Protein AF-A0A0D8XUC0-F1 (afdb_monomer_lite)

InterPro domains:
  IPR000749 ATP:guanido phosphotransferase [PTHR11547] (45-143)
  IPR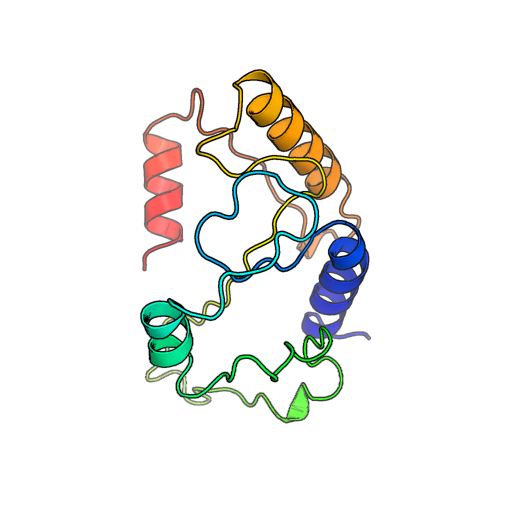014746 Glutamine synthetase/guanido kinase, catalytic domain [SSF55931] (60-146)
  IPR022414 ATP:guanido phosphotransferase, catalytic domain [PS51510] (78-147)
  IPR037212 Mediator complex, subunit Med7/Med21-like [SSF140718] (2-38)

Organism: Dictyocaulus viviparus (NCBI:txid29172)

Foldseek 3Di:
DDDPVLVVVVLCVVCVVQWDQDDDDQPFDDDPDPPPLVPCCVVCVVVPHQHPPHDDDPDDPCSVPVVVDDDPCPPPPPDPDDDDDGDTDGPPATDPVPDDPVSVVVVVVVVCVSQCPDPDPVSRDDDDDPVPDDVVVVVVVVVVVPD

Sequence (147 aa):
MSDRLTQLQDLINELASFMTNAIGVLQATAPPCDFDRSNSNGVIDYHNGFKATDTQPPMVLGEKNLAELPDLDPEGKFIVSTRIRCGRSLAGCPFNPCLTEFNHKNMEKRMQDILNGIPDEEMKGKYYPLTGMNEQTKTALISALFR

Radius of gyration: 19.26 Å; chains: 1; bounding box: 47×40×45 Å

Secondary structure (DSSP, 8-state):
---HHHHHHHHHHHHHTTSB---SS---S-SS----GGG-HHHHHHTTS--TT--PPP----GGGGGGS--S-TT-SS-S--------B-TT---GGG--HHHHHHHHHHHHHHHHT---GGG------STT--HHHHHHHHHHH--

Structure (mmCIF, N/CA/C/O backbone):
data_AF-A0A0D8XUC0-F1
#
_entry.id   AF-A0A0D8XUC0-F1
#
loop_
_atom_site.group_PDB
_atom_site.id
_atom_site.type_symbol
_atom_site.label_atom_id
_atom_site.label_alt_id
_atom_site.label_comp_id
_atom_site.label_asym_id
_atom_site.label_entity_id
_atom_site.label_seq_id
_atom_site.pdbx_PDB_ins_code
_atom_site.Cartn_x
_atom_site.Cartn_y
_atom_site.Cartn_z
_atom_site.occupancy
_atom_site.B_iso_or_equiv
_atom_site.auth_seq_id
_atom_site.auth_comp_id
_atom_site.auth_asym_id
_atom_site.auth_atom_id
_atom_site.pdbx_PDB_model_num
ATOM 1 N N . MET A 1 1 ? -5.640 1.253 -26.818 1.00 40.34 1 MET A N 1
ATOM 2 C CA . MET A 1 1 ? -6.259 0.558 -25.673 1.00 40.34 1 MET A CA 1
ATOM 3 C C . MET A 1 1 ? -5.130 0.288 -24.700 1.00 40.34 1 MET A C 1
ATOM 5 O O . MET A 1 1 ? -4.273 -0.511 -25.041 1.00 40.34 1 MET A O 1
ATOM 9 N N . SER A 1 2 ? -5.039 1.071 -23.621 1.00 41.59 2 SER A N 1
ATOM 10 C CA . SER A 1 2 ? -4.019 0.876 -22.578 1.00 41.59 2 SER A CA 1
ATOM 11 C C . SER A 1 2 ? -4.288 -0.461 -21.887 1.00 41.59 2 SER A C 1
ATOM 13 O O . SER A 1 2 ? -5.457 -0.776 -21.660 1.00 41.59 2 SER A O 1
ATOM 15 N N . ASP A 1 3 ? -3.260 -1.275 -21.651 1.00 56.50 3 ASP A N 1
ATOM 16 C CA . ASP A 1 3 ? -3.433 -2.580 -21.013 1.00 56.50 3 ASP A CA 1
ATOM 17 C C . ASP A 1 3 ? -3.594 -2.439 -19.484 1.00 56.50 3 ASP A C 1
ATOM 19 O O . ASP A 1 3 ? -3.227 -1.426 -18.886 1.00 56.50 3 ASP A O 1
ATOM 23 N N . ARG A 1 4 ? -4.175 -3.462 -18.848 1.00 51.69 4 ARG A N 1
ATOM 24 C CA . ARG A 1 4 ? -4.524 -3.475 -17.413 1.00 51.69 4 ARG A CA 1
ATOM 25 C C . ARG A 1 4 ? -3.326 -3.295 -16.475 1.00 51.69 4 ARG A C 1
ATOM 27 O O . ARG A 1 4 ? -3.477 -2.796 -15.364 1.00 51.69 4 ARG A O 1
ATOM 34 N N . LEU A 1 5 ? -2.139 -3.715 -16.911 1.00 43.88 5 LEU A N 1
ATOM 35 C CA . LEU A 1 5 ? -0.902 -3.545 -16.150 1.00 43.88 5 LEU A CA 1
ATOM 36 C C . LEU A 1 5 ? -0.481 -2.080 -16.144 1.00 43.88 5 LEU A C 1
ATOM 38 O O . LEU A 1 5 ? -0.086 -1.573 -15.102 1.00 43.88 5 LEU A O 1
ATOM 42 N N . THR A 1 6 ? -0.654 -1.396 -17.271 1.00 50.38 6 THR A N 1
ATOM 43 C CA . THR A 1 6 ? -0.349 0.028 -17.421 1.00 50.38 6 THR A CA 1
ATOM 44 C C . THR A 1 6 ? -1.248 0.890 -16.521 1.00 50.38 6 THR A C 1
ATOM 46 O O . THR A 1 6 ? -0.761 1.790 -15.850 1.00 50.38 6 THR A O 1
ATOM 49 N N . GLN A 1 7 ? -2.538 0.556 -16.395 1.00 54.94 7 GLN A N 1
ATOM 50 C CA . GLN A 1 7 ? -3.499 1.307 -15.566 1.00 54.94 7 GLN A CA 1
ATOM 51 C C . GLN A 1 7 ? -3.255 1.170 -14.054 1.00 54.94 7 GLN A C 1
ATOM 53 O O . GLN A 1 7 ? -3.254 2.167 -13.330 1.00 54.94 7 GLN A O 1
ATOM 58 N N . LEU A 1 8 ? -2.986 -0.050 -13.569 1.00 48.16 8 LEU A N 1
ATOM 59 C CA . LEU A 1 8 ? -2.595 -0.281 -12.171 1.00 48.16 8 LEU A CA 1
ATOM 60 C C . LEU A 1 8 ? -1.305 0.473 -11.829 1.00 48.16 8 LEU A C 1
ATOM 62 O O . LEU A 1 8 ? -1.148 1.018 -10.738 1.00 48.16 8 LEU A O 1
ATOM 66 N N . GLN A 1 9 ? -0.382 0.486 -12.778 1.00 50.06 9 GLN A N 1
ATOM 67 C CA . GLN A 1 9 ? 0.937 1.064 -12.648 1.00 50.06 9 GLN A CA 1
ATOM 68 C C . GLN A 1 9 ? 0.884 2.604 -12.594 1.00 50.06 9 GLN A C 1
ATOM 70 O O . GLN A 1 9 ? 1.472 3.199 -11.685 1.00 50.06 9 GLN A O 1
ATOM 75 N N . ASP A 1 10 ? 0.073 3.233 -13.447 1.00 53.12 10 ASP A N 1
ATOM 76 C CA . ASP A 1 10 ? -0.209 4.673 -13.413 1.00 53.12 10 ASP A CA 1
ATOM 77 C C . ASP A 1 10 ? -0.838 5.098 -12.072 1.00 53.12 10 ASP A C 1
ATOM 79 O O . ASP A 1 10 ? -0.404 6.073 -11.453 1.00 53.12 10 ASP A O 1
ATOM 83 N N . LEU A 1 11 ? -1.801 4.318 -11.562 1.00 55.69 11 LEU A N 1
ATOM 84 C CA . LEU A 1 11 ? -2.486 4.604 -10.297 1.00 55.69 11 LEU A CA 1
ATOM 85 C C . LEU A 1 11 ? -1.559 4.447 -9.081 1.00 55.69 11 LEU A C 1
ATOM 87 O O . LEU A 1 11 ? -1.565 5.273 -8.165 1.00 55.69 11 LEU A O 1
ATOM 91 N N . ILE A 1 12 ? -0.727 3.397 -9.062 1.00 55.16 12 ILE A N 1
ATOM 92 C CA . ILE A 1 12 ? 0.281 3.215 -8.011 1.00 55.16 12 ILE A CA 1
ATOM 93 C C . ILE A 1 12 ? 1.282 4.372 -8.041 1.00 55.16 12 ILE A C 1
ATOM 95 O O . ILE A 1 12 ? 1.685 4.829 -6.974 1.00 55.16 12 ILE A O 1
ATOM 99 N N . ASN A 1 13 ? 1.668 4.864 -9.219 1.00 56.34 13 ASN A N 1
ATOM 100 C CA . ASN A 1 13 ? 2.597 5.983 -9.356 1.00 56.34 13 ASN A CA 1
ATOM 101 C C . ASN A 1 13 ? 2.002 7.328 -8.933 1.00 56.34 13 ASN A C 1
ATOM 103 O O . ASN A 1 13 ? 2.678 8.104 -8.255 1.00 56.34 13 ASN A O 1
ATOM 107 N N . GLU A 1 14 ? 0.736 7.592 -9.251 1.00 61.28 14 GLU A N 1
ATOM 108 C CA . GLU A 1 14 ? 0.029 8.784 -8.775 1.00 61.28 14 GLU A CA 1
ATOM 109 C C . GLU A 1 14 ? -0.075 8.779 -7.239 1.00 61.28 14 GLU A C 1
ATOM 111 O O . GLU A 1 14 ? 0.269 9.758 -6.564 1.00 61.28 14 GLU A O 1
ATOM 116 N N . LEU A 1 15 ? -0.439 7.626 -6.665 1.00 53.97 15 LEU A N 1
ATOM 117 C CA . LEU A 1 15 ? -0.565 7.434 -5.220 1.00 53.97 15 LEU A CA 1
ATOM 118 C C . LEU A 1 15 ? 0.788 7.294 -4.497 1.00 53.97 15 LEU A C 1
ATOM 120 O O . LEU A 1 15 ? 0.863 7.510 -3.284 1.00 53.97 15 LEU A O 1
ATOM 124 N N . ALA A 1 16 ? 1.872 6.979 -5.210 1.00 54.19 16 ALA A N 1
ATOM 125 C CA . ALA A 1 16 ? 3.218 6.872 -4.648 1.00 54.19 16 ALA A CA 1
ATOM 126 C C . ALA A 1 16 ? 3.718 8.209 -4.089 1.00 54.19 16 ALA A C 1
ATOM 128 O O . ALA A 1 16 ? 4.451 8.222 -3.103 1.00 54.19 16 ALA A O 1
ATOM 129 N N . SER A 1 17 ? 3.267 9.335 -4.649 1.00 50.38 17 SER A N 1
ATOM 130 C CA . SER A 1 17 ? 3.560 10.673 -4.115 1.00 50.38 17 SER A CA 1
ATOM 131 C C . SER A 1 17 ? 3.018 10.893 -2.691 1.00 50.38 17 SER A C 1
ATOM 133 O O . SER A 1 17 ? 3.565 11.694 -1.931 1.00 50.38 17 SER A O 1
ATOM 135 N N . PHE A 1 18 ? 1.992 10.134 -2.289 1.00 47.41 18 PHE A N 1
ATOM 136 C CA . PHE A 1 18 ? 1.379 10.183 -0.959 1.00 47.41 18 PHE A CA 1
ATOM 137 C C . PHE A 1 18 ? 1.941 9.140 0.022 1.00 47.41 18 PHE A C 1
ATOM 139 O O . PHE A 1 18 ? 1.547 9.122 1.192 1.00 47.41 18 PHE A O 1
ATOM 146 N N . MET A 1 19 ? 2.849 8.269 -0.426 1.00 39.88 19 MET A N 1
ATOM 147 C CA . MET A 1 19 ? 3.262 7.063 0.288 1.00 39.88 19 MET A CA 1
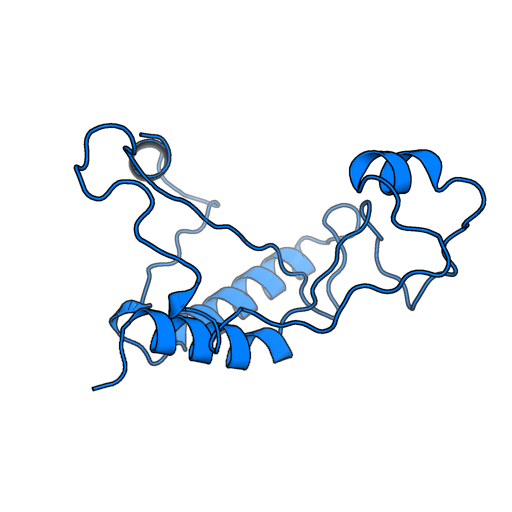ATOM 148 C C . MET A 1 19 ? 4.785 6.900 0.276 1.00 39.88 19 MET A C 1
ATOM 150 O O . MET A 1 19 ? 5.390 6.682 -0.769 1.00 39.88 19 MET A O 1
ATOM 154 N N . THR A 1 20 ? 5.433 6.948 1.442 1.00 46.50 20 THR A N 1
ATOM 155 C CA . THR A 1 20 ? 6.892 6.794 1.506 1.00 46.50 20 THR A CA 1
ATOM 156 C C . THR A 1 20 ? 7.292 5.317 1.472 1.00 46.50 20 THR A C 1
ATOM 158 O O . THR A 1 20 ? 6.720 4.467 2.164 1.00 46.50 20 THR A O 1
ATOM 161 N N . ASN A 1 21 ? 8.299 5.002 0.653 1.00 41.06 21 ASN A N 1
ATOM 162 C CA . ASN A 1 21 ? 9.020 3.734 0.717 1.00 41.06 21 ASN A CA 1
ATOM 163 C C . ASN A 1 21 ? 9.951 3.787 1.930 1.00 41.06 21 ASN A C 1
ATOM 165 O O . ASN A 1 21 ? 10.960 4.485 1.891 1.00 41.06 21 ASN A O 1
ATOM 169 N N . ALA A 1 22 ? 9.631 3.064 2.999 1.00 38.00 22 ALA A N 1
ATOM 170 C CA . ALA A 1 22 ? 10.559 2.856 4.103 1.00 38.00 22 ALA A CA 1
ATOM 171 C C . ALA A 1 22 ? 11.019 1.393 4.100 1.00 38.00 22 ALA A C 1
ATOM 173 O O . ALA A 1 22 ? 10.221 0.486 4.333 1.00 38.00 22 ALA A O 1
ATOM 174 N N . ILE A 1 23 ? 12.306 1.173 3.825 1.00 34.84 23 ILE A N 1
ATOM 175 C CA . ILE A 1 23 ? 13.027 -0.051 4.187 1.00 34.84 23 ILE A CA 1
ATOM 176 C C . ILE A 1 23 ? 13.877 0.324 5.403 1.00 34.84 23 ILE A C 1
ATOM 178 O O . ILE A 1 23 ? 14.703 1.227 5.314 1.00 34.84 23 ILE A O 1
ATOM 182 N N . GLY A 1 24 ? 13.651 -0.329 6.541 1.00 35.12 24 GLY A N 1
ATOM 183 C CA . GLY A 1 24 ? 14.431 -0.107 7.758 1.00 35.12 24 GLY A CA 1
ATOM 184 C C . GLY A 1 24 ? 13.704 -0.598 9.005 1.00 35.12 24 GLY A C 1
ATOM 185 O O . GLY A 1 24 ? 12.495 -0.413 9.138 1.00 35.12 24 GLY A O 1
ATOM 186 N N . VAL A 1 25 ? 14.445 -1.254 9.902 1.00 38.78 25 VAL A N 1
ATOM 187 C CA . VAL A 1 25 ? 14.008 -1.643 11.253 1.00 38.78 25 VAL A CA 1
ATOM 188 C C . VAL A 1 25 ? 13.248 -0.480 11.893 1.00 38.78 25 VAL A C 1
ATOM 190 O O . VAL A 1 25 ? 13.808 0.606 11.964 1.00 38.78 25 VAL A O 1
ATOM 193 N N . LEU A 1 26 ? 11.990 -0.728 12.300 1.00 39.38 26 LEU A N 1
ATOM 194 C CA . LEU A 1 26 ? 11.033 0.176 12.970 1.00 39.38 26 LEU A CA 1
ATOM 195 C C . LEU A 1 26 ? 11.639 1.528 13.393 1.00 39.38 26 LEU A C 1
ATOM 197 O O . LEU A 1 26 ? 11.954 1.743 14.562 1.00 39.38 26 LEU A O 1
ATOM 201 N N . GLN A 1 27 ? 11.797 2.446 12.436 1.00 42.34 27 GLN A N 1
ATOM 202 C CA . GLN A 1 27 ? 12.399 3.757 12.671 1.00 42.34 27 GLN A CA 1
ATOM 203 C C . GLN A 1 27 ? 11.330 4.678 13.253 1.00 42.34 27 GLN A C 1
ATOM 205 O O . GLN A 1 27 ? 10.738 5.500 12.558 1.00 42.34 27 GLN A O 1
ATOM 210 N N . ALA A 1 28 ? 10.984 4.436 14.518 1.00 41.47 28 ALA A N 1
ATOM 211 C CA . ALA A 1 28 ? 10.001 5.195 15.272 1.00 41.47 28 ALA A CA 1
ATOM 212 C C . ALA A 1 28 ? 10.242 6.699 15.088 1.00 41.47 28 ALA A C 1
ATOM 214 O O . ALA A 1 28 ? 11.200 7.238 15.626 1.00 41.47 28 ALA A O 1
ATOM 215 N N . THR A 1 29 ? 9.381 7.345 14.293 1.00 47.81 29 THR A N 1
ATOM 216 C CA . THR A 1 29 ? 9.183 8.803 14.242 1.00 47.81 29 THR A CA 1
ATOM 217 C C . THR A 1 29 ? 10.451 9.625 14.404 1.00 47.81 29 THR A C 1
ATOM 219 O O . THR A 1 29 ? 10.713 10.123 15.498 1.00 47.81 29 THR A O 1
ATOM 222 N N . ALA A 1 30 ? 11.215 9.850 13.344 1.00 34.81 30 ALA A N 1
ATOM 223 C CA . ALA A 1 30 ? 12.210 10.904 13.439 1.00 34.81 30 ALA A CA 1
ATOM 224 C C . ALA A 1 30 ? 12.524 11.561 12.089 1.00 34.81 30 ALA A C 1
ATOM 226 O O . ALA A 1 30 ? 12.488 10.871 11.065 1.00 34.81 30 ALA A O 1
ATOM 227 N N . PRO A 1 31 ? 12.862 12.874 12.078 1.00 40.19 31 PRO A N 1
ATOM 228 C CA . PRO A 1 31 ? 13.668 13.462 10.997 1.00 40.19 31 PRO A CA 1
ATOM 229 C C . PRO A 1 31 ? 14.887 12.564 10.738 1.00 40.19 31 PRO A C 1
ATOM 231 O O . PRO A 1 31 ? 15.230 11.819 11.653 1.00 40.19 31 PRO A O 1
ATOM 234 N N . PRO A 1 32 ? 15.517 12.586 9.542 1.00 41.47 32 PRO A N 1
ATOM 235 C CA . PRO A 1 32 ? 16.563 11.631 9.165 1.00 41.47 32 PRO A CA 1
ATOM 236 C C . PRO A 1 32 ? 17.563 11.462 10.310 1.00 41.47 32 PRO A C 1
ATOM 238 O O . PRO A 1 32 ? 18.394 12.330 10.551 1.00 41.47 32 PRO A O 1
ATOM 241 N N . CYS A 1 33 ? 17.406 10.389 11.087 1.00 41.41 33 CYS A N 1
ATOM 242 C CA . CYS A 1 33 ? 18.332 10.086 12.157 1.00 41.41 33 CYS A CA 1
ATOM 243 C C . CYS A 1 33 ? 19.602 9.640 11.470 1.00 41.41 33 CYS A C 1
ATOM 245 O O . CYS A 1 33 ? 19.537 8.770 10.595 1.00 41.41 33 CYS A O 1
ATOM 247 N N . ASP A 1 34 ? 20.730 10.211 11.879 1.00 42.94 34 ASP A N 1
ATOM 248 C CA . ASP A 1 34 ? 22.032 9.670 11.537 1.00 42.94 34 ASP A CA 1
ATOM 249 C C . ASP A 1 34 ? 22.047 8.203 11.961 1.00 42.94 34 ASP A C 1
ATOM 251 O O . ASP A 1 34 ? 22.066 7.856 13.143 1.00 42.94 34 ASP A O 1
ATOM 255 N N . PHE A 1 35 ? 21.917 7.339 10.958 1.00 47.66 35 PHE A N 1
ATOM 256 C CA . PHE A 1 35 ? 22.024 5.905 11.107 1.00 47.66 35 PHE A CA 1
ATOM 257 C C . PHE A 1 35 ? 23.393 5.648 11.726 1.00 47.66 35 PHE A C 1
ATOM 259 O O . PHE A 1 35 ? 24.408 6.021 11.130 1.00 47.66 35 PHE A O 1
ATOM 266 N N . ASP A 1 36 ? 23.438 5.049 12.916 1.00 48.47 36 ASP A N 1
ATOM 267 C CA . ASP A 1 36 ? 24.702 4.598 13.480 1.00 48.47 36 ASP A CA 1
ATOM 268 C C . ASP A 1 36 ? 25.220 3.447 12.610 1.00 48.47 36 ASP A C 1
ATOM 270 O O . ASP A 1 36 ? 24.913 2.267 12.796 1.00 48.47 36 ASP A O 1
ATOM 274 N N . ARG A 1 37 ? 25.990 3.832 11.589 1.00 52.12 37 ARG A N 1
ATOM 275 C CA . ARG A 1 37 ? 26.596 2.947 10.593 1.00 52.12 37 ARG A CA 1
ATOM 276 C C . ARG A 1 37 ? 27.526 1.918 11.235 1.00 52.12 37 ARG A C 1
ATOM 278 O O . ARG A 1 37 ? 27.881 0.954 10.558 1.00 52.12 37 ARG A O 1
ATOM 285 N N . SER A 1 38 ? 27.904 2.099 12.505 1.00 48.66 38 SER A N 1
ATOM 286 C CA . SER A 1 38 ? 28.818 1.209 13.217 1.00 48.66 38 SER A CA 1
ATOM 287 C C . SER A 1 38 ? 28.216 -0.159 13.557 1.00 48.66 38 SER A C 1
ATOM 289 O O . SER A 1 38 ? 28.975 -1.114 13.695 1.00 48.66 38 SER A O 1
ATOM 291 N N . ASN A 1 39 ? 26.882 -0.296 13.622 1.00 49.81 39 ASN A N 1
ATOM 292 C CA . ASN A 1 39 ? 26.214 -1.557 13.983 1.00 49.81 39 ASN A CA 1
ATOM 293 C C . ASN A 1 39 ? 25.219 -2.042 12.911 1.00 49.81 39 ASN A C 1
ATOM 295 O O . ASN A 1 39 ? 24.104 -2.482 13.188 1.00 49.81 39 ASN A O 1
ATOM 299 N N . SER A 1 40 ? 25.631 -1.924 11.650 1.00 49.88 40 SER A N 1
ATOM 300 C CA . SER A 1 40 ? 24.824 -2.195 10.456 1.00 49.88 40 SER A CA 1
ATOM 301 C C . SER A 1 40 ? 24.811 -3.665 10.007 1.00 49.88 40 SER A C 1
ATOM 303 O O . SER A 1 40 ? 24.110 -4.001 9.050 1.00 49.88 40 SER A O 1
ATOM 305 N N . ASN A 1 41 ? 25.521 -4.547 10.721 1.00 47.22 41 ASN A N 1
ATOM 306 C CA . ASN A 1 41 ? 25.753 -5.938 10.314 1.00 47.22 41 ASN A CA 1
ATOM 307 C C . ASN A 1 41 ? 24.448 -6.678 9.953 1.00 47.22 41 ASN A C 1
ATOM 309 O O . ASN A 1 41 ? 24.368 -7.300 8.904 1.00 47.22 41 ASN A O 1
ATOM 3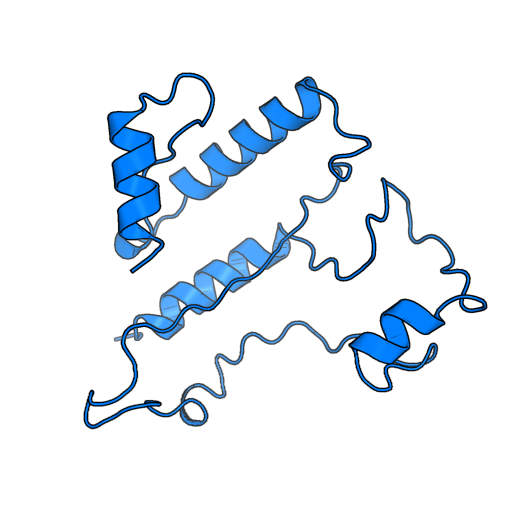13 N N . GLY A 1 42 ? 23.363 -6.511 10.718 1.00 51.03 42 GLY A N 1
ATOM 314 C CA . GLY A 1 42 ? 22.111 -7.242 10.459 1.00 51.03 42 GLY A CA 1
ATOM 315 C C . GLY A 1 42 ? 21.345 -6.862 9.178 1.00 51.03 42 GLY A C 1
ATOM 316 O O . GLY A 1 42 ? 20.645 -7.704 8.623 1.00 51.03 42 GLY A O 1
ATOM 317 N N . VAL A 1 43 ? 21.448 -5.616 8.695 1.00 51.50 43 VAL A N 1
ATOM 318 C CA . VAL A 1 43 ? 20.724 -5.147 7.488 1.00 51.50 43 VAL A CA 1
ATOM 319 C C . VAL A 1 43 ? 21.571 -5.347 6.230 1.00 51.50 43 VAL A C 1
ATOM 321 O O . VAL A 1 43 ? 21.044 -5.717 5.180 1.00 51.50 43 VAL A O 1
ATOM 324 N N . ILE A 1 44 ? 22.886 -5.144 6.348 1.00 52.75 44 ILE A N 1
ATOM 325 C CA . ILE A 1 44 ? 23.851 -5.328 5.256 1.00 52.75 44 ILE A CA 1
ATOM 326 C C . ILE A 1 44 ? 23.976 -6.809 4.883 1.00 52.75 44 ILE A C 1
ATOM 328 O O . ILE A 1 44 ? 24.048 -7.128 3.692 1.00 52.75 44 ILE A O 1
ATOM 332 N N . ASP A 1 45 ? 23.931 -7.702 5.877 1.00 57.81 45 ASP A N 1
ATOM 333 C CA . ASP A 1 45 ? 23.991 -9.149 5.659 1.00 57.81 45 ASP A CA 1
ATOM 334 C C . ASP A 1 45 ? 22.724 -9.675 4.967 1.00 57.81 45 ASP A C 1
ATOM 336 O O . ASP A 1 45 ? 22.820 -10.520 4.082 1.00 57.81 45 ASP A O 1
ATOM 340 N N . TYR A 1 46 ? 21.539 -9.145 5.305 1.00 66.88 46 TYR A N 1
ATOM 341 C CA . TYR A 1 46 ? 20.276 -9.554 4.672 1.00 66.88 46 TYR A CA 1
ATOM 342 C C . TYR A 1 46 ? 20.169 -9.109 3.206 1.00 66.88 46 TYR A C 1
ATOM 344 O O . TYR A 1 46 ? 19.630 -9.833 2.372 1.00 66.88 46 TYR A O 1
ATOM 352 N N . HIS A 1 47 ? 20.670 -7.912 2.886 1.00 71.75 47 HIS A N 1
ATOM 353 C CA . HIS A 1 47 ? 20.652 -7.357 1.529 1.00 71.75 47 HIS A CA 1
ATOM 354 C C . HIS A 1 47 ? 21.948 -7.628 0.745 1.00 71.75 47 HIS A C 1
ATOM 356 O O . HIS A 1 47 ? 22.188 -6.979 -0.272 1.00 71.75 47 HIS A O 1
ATOM 362 N N . ASN A 1 48 ? 22.767 -8.586 1.200 1.00 68.00 48 ASN A N 1
ATOM 363 C CA . ASN A 1 48 ? 23.940 -9.121 0.504 1.00 68.00 48 ASN A CA 1
ATOM 364 C C . ASN A 1 48 ? 24.849 -8.050 -0.132 1.00 68.00 48 ASN A C 1
ATOM 366 O O . ASN A 1 48 ? 25.151 -8.100 -1.324 1.00 68.00 48 ASN A O 1
ATOM 370 N N . GLY A 1 49 ? 25.336 -7.106 0.678 1.00 71.44 49 GLY A N 1
ATOM 371 C CA . GLY A 1 49 ? 26.384 -6.173 0.244 1.00 71.44 49 GLY A CA 1
ATOM 372 C C . GLY A 1 49 ? 25.924 -4.749 -0.060 1.00 71.44 49 GLY A C 1
ATOM 373 O O . GLY A 1 49 ? 26.611 -4.046 -0.798 1.00 71.44 49 GLY A O 1
ATOM 374 N N . PHE A 1 50 ? 24.818 -4.302 0.538 1.00 75.56 50 PHE A N 1
ATOM 375 C CA . PHE A 1 50 ? 24.442 -2.888 0.558 1.00 75.56 50 PHE A CA 1
ATOM 376 C C . PHE A 1 50 ? 25.359 -2.118 1.520 1.00 75.56 50 PHE A C 1
ATOM 378 O O . PHE A 1 50 ? 25.206 -2.194 2.739 1.00 75.56 50 PHE A O 1
ATOM 385 N N . LYS A 1 51 ? 26.366 -1.419 0.994 1.00 76.94 51 LYS A N 1
ATOM 386 C CA . LYS A 1 51 ? 27.362 -0.708 1.807 1.00 76.94 51 LYS A CA 1
ATOM 387 C C . LYS A 1 51 ? 26.761 0.561 2.399 1.00 76.94 51 LYS A C 1
ATOM 389 O O . LYS A 1 51 ? 25.826 1.143 1.865 1.00 76.94 51 LYS A O 1
ATOM 394 N N . ALA A 1 52 ? 27.384 1.083 3.453 1.00 72.56 52 ALA A N 1
ATOM 395 C CA . ALA A 1 52 ? 26.970 2.348 4.066 1.00 72.56 52 ALA A CA 1
ATOM 396 C C . ALA A 1 52 ? 27.063 3.575 3.127 1.00 72.56 52 ALA A C 1
ATOM 398 O O . ALA A 1 52 ? 26.485 4.621 3.422 1.00 72.56 52 ALA A O 1
ATOM 399 N N . THR A 1 53 ? 27.822 3.469 2.033 1.00 77.62 53 THR A N 1
ATOM 400 C CA . THR A 1 53 ? 27.932 4.482 0.970 1.00 77.62 53 THR A CA 1
ATOM 401 C C . THR A 1 53 ? 26.861 4.348 -0.103 1.00 77.62 53 THR A C 1
ATOM 403 O O . THR A 1 53 ? 26.698 5.261 -0.910 1.00 77.62 53 THR A O 1
ATOM 406 N N . ASP A 1 54 ? 26.166 3.216 -0.141 1.00 78.06 54 ASP A N 1
ATOM 407 C CA . ASP A 1 54 ? 25.200 2.925 -1.183 1.00 78.06 54 ASP A CA 1
ATOM 408 C C . ASP A 1 54 ? 23.878 3.617 -0.856 1.00 78.06 54 ASP A C 1
ATOM 410 O O . ASP A 1 54 ? 23.525 3.864 0.299 1.00 78.06 54 ASP A O 1
ATOM 414 N N . THR A 1 55 ? 23.150 3.991 -1.900 1.00 78.44 55 THR A N 1
ATOM 415 C CA . THR A 1 55 ? 21.844 4.641 -1.785 1.00 78.44 55 THR A CA 1
ATOM 416 C C . THR A 1 55 ? 20.831 3.811 -2.551 1.00 78.44 55 THR A C 1
ATOM 418 O O . THR A 1 55 ? 21.142 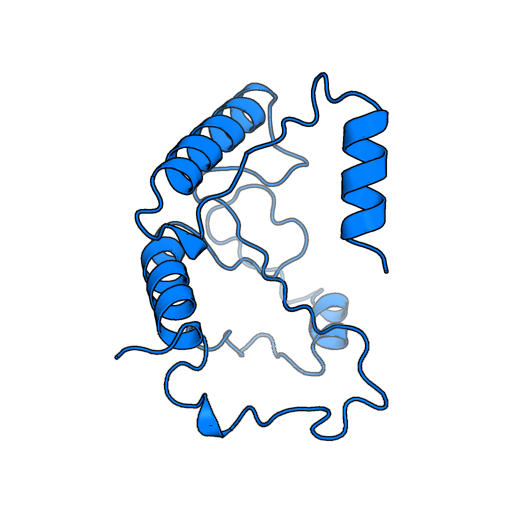3.274 -3.615 1.00 78.44 55 THR A O 1
ATOM 421 N N . GLN A 1 56 ? 19.618 3.698 -2.008 1.00 77.50 56 GLN A N 1
ATOM 422 C CA . GLN A 1 56 ? 18.528 3.008 -2.688 1.00 77.50 56 GLN A CA 1
ATOM 423 C C . GLN A 1 56 ? 18.285 3.666 -4.058 1.00 77.50 56 GLN A C 1
ATOM 425 O O . GLN A 1 56 ? 18.179 4.896 -4.118 1.00 77.50 56 GLN A O 1
ATOM 430 N N . PRO A 1 57 ? 18.186 2.891 -5.155 1.00 81.44 57 PRO A N 1
ATOM 431 C CA . PRO A 1 57 ? 17.871 3.451 -6.460 1.00 81.44 57 PRO A CA 1
ATOM 432 C C . PRO A 1 57 ? 16.536 4.211 -6.438 1.00 81.44 57 PRO A C 1
ATOM 434 O O . PRO A 1 57 ? 15.657 3.901 -5.622 1.00 81.44 57 PRO A O 1
ATOM 437 N N . PRO A 1 58 ? 16.351 5.185 -7.348 1.00 82.06 58 PRO A N 1
ATOM 438 C CA . PRO A 1 58 ? 15.073 5.860 -7.521 1.00 82.06 58 PRO A CA 1
ATOM 439 C C . PRO A 1 58 ? 13.927 4.863 -7.709 1.00 82.06 58 PRO A C 1
ATOM 441 O O . PRO A 1 58 ? 14.113 3.774 -8.255 1.00 82.06 58 PRO A O 1
ATOM 444 N N . MET A 1 59 ? 12.729 5.245 -7.270 1.00 77.31 59 MET A N 1
ATOM 445 C CA . MET A 1 59 ? 11.541 4.420 -7.458 1.00 77.31 59 MET A CA 1
ATOM 446 C C . MET A 1 59 ? 11.271 4.243 -8.956 1.00 77.31 59 MET A C 1
ATOM 448 O O . MET A 1 59 ? 10.961 5.203 -9.655 1.00 77.31 59 MET A O 1
ATOM 452 N N . VAL A 1 60 ? 11.379 3.004 -9.429 1.00 78.94 60 VAL A N 1
ATOM 453 C CA . VAL A 1 60 ? 11.018 2.595 -10.785 1.00 78.94 60 VAL A CA 1
ATOM 454 C C . VAL A 1 60 ? 10.199 1.323 -10.657 1.00 78.94 60 VAL A C 1
ATOM 456 O O . VAL A 1 60 ? 10.698 0.312 -10.171 1.00 78.94 60 VAL A O 1
ATOM 459 N N . LEU A 1 61 ? 8.935 1.377 -11.065 1.00 78.25 61 LEU A N 1
ATOM 460 C CA . LEU A 1 61 ? 8.033 0.225 -10.998 1.00 78.25 61 LEU A CA 1
ATOM 461 C C . 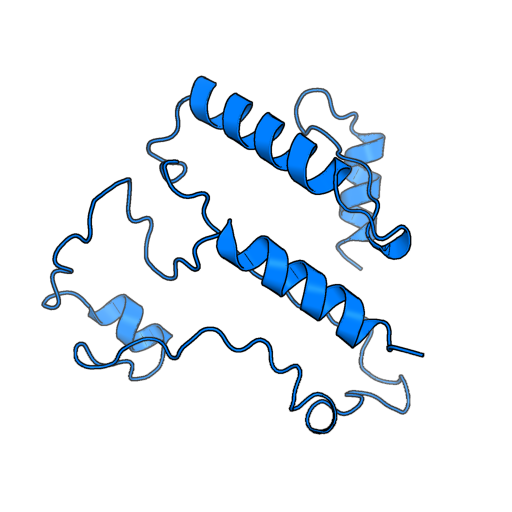LEU A 1 61 ? 8.023 -0.619 -12.287 1.00 78.25 61 LEU A C 1
ATOM 463 O O . LEU A 1 61 ? 7.316 -1.614 -12.370 1.00 78.25 61 LEU A O 1
ATOM 467 N N . GLY A 1 62 ? 8.861 -0.268 -13.268 1.00 72.06 62 GLY A N 1
ATOM 468 C CA . GLY A 1 62 ? 9.147 -1.132 -14.419 1.00 72.06 62 GLY A CA 1
ATOM 469 C C . GLY A 1 62 ? 8.202 -0.980 -15.613 1.00 72.06 62 GLY A C 1
ATOM 470 O O . GLY A 1 62 ? 8.223 -1.823 -16.499 1.00 72.06 62 GLY A O 1
ATOM 471 N N . GLU A 1 63 ? 7.432 0.108 -15.695 1.00 74.12 63 GLU A N 1
ATOM 472 C CA . GLU A 1 63 ? 6.449 0.374 -16.773 1.00 74.12 63 GLU A CA 1
ATOM 473 C C . GLU A 1 63 ? 7.042 0.257 -18.186 1.00 74.12 63 GLU A C 1
ATOM 475 O O . GLU A 1 63 ? 6.373 -0.143 -19.132 1.00 74.12 63 GLU A O 1
ATOM 480 N N . LYS A 1 64 ? 8.326 0.594 -18.330 1.00 75.44 64 LYS A N 1
ATOM 481 C CA . LYS A 1 64 ? 9.055 0.560 -19.607 1.00 75.44 64 LYS A CA 1
ATOM 482 C C . LYS A 1 64 ? 9.602 -0.825 -19.960 1.00 75.44 64 LYS A C 1
ATOM 484 O O . LYS A 1 64 ? 9.986 -1.047 -21.103 1.00 75.44 64 LYS A O 1
ATOM 489 N N . ASN A 1 65 ? 9.607 -1.741 -18.996 1.00 78.50 65 ASN A N 1
ATOM 490 C CA . ASN A 1 65 ? 10.255 -3.045 -19.076 1.00 78.50 65 ASN A CA 1
ATOM 491 C C . ASN A 1 65 ? 9.241 -4.189 -18.937 1.00 78.50 65 ASN A C 1
ATOM 493 O O . ASN A 1 65 ? 9.615 -5.316 -18.638 1.00 78.50 65 ASN A O 1
ATOM 497 N N . LEU A 1 66 ? 7.952 -3.931 -19.180 1.00 74.00 66 LEU A N 1
ATOM 498 C CA . LEU A 1 66 ? 6.906 -4.959 -19.118 1.00 74.00 66 LEU A CA 1
ATOM 499 C C . LEU A 1 66 ? 7.203 -6.153 -20.040 1.00 74.00 66 LEU A C 1
ATOM 501 O O . LEU A 1 66 ? 6.917 -7.291 -19.688 1.00 74.00 66 LEU A O 1
ATOM 505 N N . ALA A 1 67 ? 7.849 -5.909 -21.185 1.00 76.06 67 ALA A N 1
ATOM 506 C CA . ALA A 1 67 ? 8.283 -6.961 -22.106 1.00 76.06 67 ALA A CA 1
ATOM 507 C C . ALA A 1 67 ? 9.379 -7.883 -21.527 1.00 76.06 67 ALA A C 1
ATOM 509 O O . ALA A 1 67 ? 9.576 -8.984 -22.035 1.00 76.06 67 ALA A O 1
ATOM 510 N N . GLU A 1 68 ? 10.085 -7.453 -20.477 1.00 80.44 68 GLU A N 1
ATOM 511 C CA . GLU A 1 68 ? 11.103 -8.243 -19.767 1.00 80.44 68 GLU A CA 1
ATOM 512 C C . GLU A 1 68 ? 10.493 -9.150 -18.686 1.00 80.44 68 GLU A C 1
ATOM 514 O O . GLU A 1 68 ? 11.211 -9.946 -18.082 1.00 80.44 68 GLU A O 1
ATOM 519 N N . LEU A 1 69 ? 9.180 -9.051 -18.442 1.00 82.75 69 LEU A N 1
ATOM 520 C CA . LEU A 1 69 ? 8.431 -9.871 -17.490 1.00 82.75 69 LEU A CA 1
ATOM 521 C C . LEU A 1 69 ? 7.568 -10.898 -18.252 1.00 82.75 69 LEU A C 1
ATOM 523 O O . LEU A 1 69 ? 6.362 -10.689 -18.400 1.00 82.75 69 LEU A O 1
ATOM 527 N N . PRO A 1 70 ? 8.160 -11.988 -18.782 1.00 85.06 70 PRO A N 1
ATOM 528 C CA . PRO A 1 70 ? 7.412 -13.000 -19.517 1.00 85.06 70 PRO A CA 1
ATOM 529 C C . PRO A 1 70 ? 6.489 -13.797 -18.592 1.00 85.06 70 PRO A C 1
ATOM 531 O O . PRO A 1 70 ? 6.666 -13.828 -17.371 1.00 85.06 70 PRO A O 1
ATOM 534 N N . ASP A 1 71 ? 5.530 -14.496 -19.198 1.00 85.88 71 ASP A N 1
ATOM 535 C CA . ASP A 1 71 ? 4.724 -15.483 -18.487 1.00 85.88 71 ASP A CA 1
ATOM 536 C C . ASP A 1 71 ? 5.634 -16.560 -17.875 1.00 85.88 71 ASP A C 1
ATOM 538 O O . ASP A 1 71 ? 6.432 -17.197 -18.569 1.00 85.88 71 ASP A O 1
ATOM 542 N N . LEU A 1 72 ? 5.534 -16.713 -16.555 1.00 88.25 72 LEU A N 1
ATOM 543 C CA . LEU A 1 72 ? 6.372 -17.610 -15.765 1.00 88.25 72 LEU A CA 1
ATOM 544 C C . LEU A 1 72 ? 5.966 -19.081 -15.926 1.00 88.25 72 LEU A C 1
ATOM 546 O O . LEU A 1 72 ? 6.774 -19.958 -15.625 1.00 88.25 72 LEU A O 1
ATOM 550 N N . ASP A 1 73 ? 4.741 -19.361 -16.381 1.00 91.38 73 ASP A N 1
ATOM 551 C CA . ASP A 1 73 ? 4.267 -20.724 -16.635 1.00 91.38 73 ASP A CA 1
ATOM 552 C C . ASP A 1 73 ? 3.258 -20.762 -17.794 1.00 91.38 73 ASP A C 1
ATOM 554 O O . ASP A 1 73 ? 2.056 -20.935 -17.574 1.00 91.38 73 ASP A O 1
ATOM 558 N N . PRO A 1 74 ? 3.739 -20.661 -19.049 1.00 89.19 74 PRO A N 1
ATOM 559 C CA . PRO A 1 74 ? 2.874 -20.639 -20.230 1.00 89.19 74 PRO A CA 1
ATOM 560 C C . PRO A 1 74 ? 2.026 -21.907 -20.404 1.00 89.19 74 PRO A C 1
ATOM 562 O O . PRO A 1 74 ? 0.996 -21.888 -21.077 1.00 89.19 74 PRO A O 1
ATOM 565 N N . GLU A 1 75 ? 2.471 -23.032 -19.835 1.00 90.31 75 GLU A N 1
ATOM 566 C CA . GLU A 1 75 ? 1.762 -24.312 -19.898 1.00 90.31 75 GLU A CA 1
ATOM 567 C C . GLU A 1 75 ? 0.792 -24.516 -18.721 1.00 90.31 75 GLU A C 1
ATOM 569 O O . GLU A 1 75 ? 0.012 -25.470 -18.744 1.00 90.31 75 GLU A O 1
ATOM 574 N N . GLY A 1 76 ? 0.826 -23.643 -17.705 1.00 87.06 76 GLY A N 1
ATOM 575 C CA . GLY A 1 76 ? -0.055 -23.676 -16.535 1.00 87.06 76 GLY A CA 1
ATOM 576 C C . GLY A 1 76 ? 0.072 -24.944 -15.685 1.00 87.06 76 GLY A C 1
ATOM 577 O O . GLY A 1 76 ? -0.916 -25.394 -15.099 1.00 87.06 76 GLY A O 1
ATOM 578 N N . LYS A 1 77 ? 1.251 -25.578 -15.667 1.00 92.69 77 LYS A N 1
ATOM 579 C CA . LYS A 1 77 ? 1.476 -26.880 -15.010 1.00 92.69 77 LYS A CA 1
ATOM 580 C C . LYS A 1 77 ? 2.025 -26.773 -13.592 1.00 92.69 77 LYS A C 1
ATOM 582 O O . LYS A 1 77 ? 1.934 -27.744 -12.842 1.00 92.69 77 LYS A O 1
ATOM 587 N N . PHE A 1 78 ? 2.619 -25.641 -13.232 1.00 89.94 78 PHE A N 1
ATOM 588 C CA . PHE A 1 78 ? 3.429 -25.495 -12.025 1.00 89.94 78 PHE A CA 1
ATOM 589 C C . PHE A 1 78 ? 2.948 -24.363 -11.117 1.00 89.94 78 PHE A C 1
ATOM 591 O O . PHE A 1 78 ? 2.965 -24.517 -9.894 1.00 89.94 78 PHE A O 1
ATOM 598 N N . ILE A 1 79 ? 2.523 -23.229 -11.677 1.00 89.56 79 ILE A N 1
ATOM 599 C CA . ILE A 1 79 ? 2.193 -22.036 -10.895 1.00 89.56 79 ILE A CA 1
ATOM 600 C C . ILE A 1 79 ? 0.699 -22.013 -10.569 1.00 89.56 79 ILE A C 1
ATOM 602 O O . ILE A 1 79 ? -0.150 -21.859 -11.439 1.00 89.56 79 ILE A O 1
ATOM 606 N N . VAL A 1 80 ? 0.379 -22.112 -9.276 1.00 86.94 80 VAL A N 1
ATOM 607 C CA . VAL A 1 80 ? -1.004 -22.013 -8.773 1.00 86.94 80 VAL A CA 1
ATOM 608 C C . VAL A 1 80 ? -1.463 -20.556 -8.679 1.00 86.94 80 VAL A C 1
ATOM 610 O O . VAL A 1 80 ? -2.598 -20.232 -9.022 1.00 86.94 80 VAL A O 1
ATOM 613 N N . SER A 1 81 ? -0.598 -19.664 -8.186 1.00 85.25 81 SER A N 1
ATOM 614 C CA . SER A 1 81 ? -0.862 -18.225 -8.122 1.00 85.25 81 SER A CA 1
ATOM 615 C C . SER A 1 81 ? 0.435 -17.425 -8.001 1.00 85.25 81 SER A C 1
ATOM 617 O O . SER A 1 81 ? 1.423 -17.905 -7.443 1.00 85.25 81 SER A O 1
ATOM 619 N N . THR A 1 82 ? 0.407 -16.184 -8.484 1.00 85.38 82 THR A N 1
ATOM 620 C CA . THR A 1 82 ? 1.510 -15.224 -8.356 1.00 85.38 82 THR A CA 1
ATOM 621 C C . THR A 1 82 ? 1.054 -1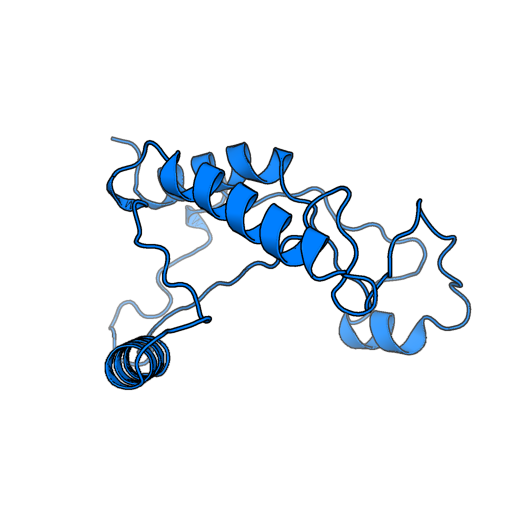4.056 -7.495 1.00 85.38 82 THR A C 1
ATOM 623 O O . THR A 1 82 ? -0.033 -13.514 -7.693 1.00 85.38 82 THR A O 1
ATOM 626 N N . ARG A 1 83 ? 1.884 -13.645 -6.530 1.00 85.75 83 ARG A N 1
ATOM 627 C CA . ARG A 1 83 ? 1.553 -12.560 -5.602 1.00 85.75 83 ARG A CA 1
ATOM 628 C C . ARG A 1 83 ? 2.729 -11.615 -5.402 1.00 85.75 83 ARG A C 1
ATOM 630 O O . ARG A 1 83 ? 3.765 -12.011 -4.877 1.00 85.75 83 ARG A O 1
ATOM 637 N N . ILE A 1 84 ? 2.513 -10.341 -5.714 1.00 83.75 84 ILE A N 1
ATOM 638 C CA . ILE A 1 84 ? 3.457 -9.252 -5.450 1.00 83.75 84 ILE A CA 1
ATOM 639 C C . ILE A 1 84 ? 2.855 -8.355 -4.365 1.00 83.75 84 ILE A C 1
ATOM 641 O O . ILE A 1 84 ? 1.663 -8.057 -4.385 1.00 83.75 84 ILE A O 1
ATOM 645 N N . ARG A 1 85 ? 3.664 -7.955 -3.377 1.00 84.50 85 ARG A N 1
ATOM 646 C CA . ARG A 1 85 ? 3.241 -7.039 -2.308 1.00 84.50 85 ARG A CA 1
ATOM 647 C C . ARG A 1 85 ? 4.249 -5.917 -2.115 1.00 84.50 85 ARG A C 1
ATOM 649 O O . ARG A 1 85 ? 5.455 -6.147 -2.148 1.00 84.50 85 ARG A O 1
ATOM 656 N N . CYS A 1 86 ? 3.742 -4.735 -1.800 1.00 81.94 86 CYS A N 1
ATOM 657 C CA . CYS A 1 86 ? 4.546 -3.588 -1.413 1.00 81.94 86 CYS A CA 1
ATOM 658 C C . CYS A 1 86 ? 4.040 -3.013 -0.088 1.00 81.94 86 CYS A C 1
ATOM 660 O O . CYS A 1 86 ? 2.836 -2.950 0.148 1.00 81.94 86 CYS A O 1
ATOM 662 N N . GLY A 1 87 ? 4.968 -2.615 0.781 1.00 81.06 87 GLY A N 1
ATOM 663 C CA . GLY A 1 87 ? 4.669 -1.855 1.992 1.00 81.06 87 GLY A CA 1
ATOM 664 C C . GLY A 1 87 ? 4.886 -0.365 1.754 1.00 81.06 87 GLY A C 1
ATOM 665 O O . GLY A 1 87 ? 5.778 0.020 0.992 1.00 81.06 87 GLY A O 1
ATOM 666 N N . ARG A 1 88 ? 4.069 0.465 2.401 1.00 79.81 88 ARG A N 1
ATOM 667 C CA . ARG A 1 88 ? 4.190 1.924 2.400 1.00 79.81 88 ARG A CA 1
ATOM 668 C C . ARG A 1 88 ? 3.919 2.462 3.796 1.00 79.81 88 ARG A C 1
ATOM 670 O O . ARG A 1 88 ? 3.071 1.922 4.505 1.00 79.81 88 ARG A O 1
ATOM 677 N N . SER A 1 89 ? 4.615 3.534 4.150 1.00 79.19 89 SER A N 1
ATOM 678 C CA . SER A 1 89 ? 4.381 4.282 5.383 1.00 79.19 89 SER A CA 1
ATOM 679 C C . SER A 1 89 ? 3.704 5.613 5.062 1.00 79.19 89 SER A C 1
ATOM 681 O O . SER A 1 89 ? 3.992 6.243 4.043 1.00 79.19 89 SER A O 1
ATOM 683 N N . LEU A 1 90 ? 2.797 6.053 5.935 1.00 75.56 90 LEU A N 1
ATOM 684 C CA . LEU A 1 90 ? 2.154 7.359 5.806 1.00 75.56 90 LEU A CA 1
ATOM 685 C C . LEU A 1 90 ? 3.052 8.437 6.411 1.00 75.56 90 LEU A C 1
ATOM 687 O O . LEU A 1 90 ? 3.371 8.400 7.601 1.00 75.56 90 LEU A O 1
ATOM 691 N N . ALA A 1 91 ? 3.433 9.421 5.598 1.00 75.56 91 ALA A N 1
ATOM 692 C CA . ALA A 1 91 ? 4.201 10.564 6.074 1.00 75.56 91 ALA A CA 1
ATOM 693 C C . ALA A 1 91 ? 3.455 11.282 7.216 1.00 75.56 91 ALA A C 1
ATOM 695 O O . ALA A 1 91 ? 2.250 11.539 7.127 1.00 75.56 91 ALA A O 1
ATOM 696 N N . GLY A 1 92 ? 4.180 11.590 8.294 1.00 74.50 92 GLY A N 1
ATOM 697 C CA . GLY A 1 92 ? 3.630 12.207 9.505 1.00 74.50 92 GLY A CA 1
ATOM 698 C C . GLY A 1 92 ? 2.988 11.231 10.498 1.00 74.50 92 GLY A C 1
ATOM 699 O O . GLY A 1 92 ? 2.582 11.664 11.572 1.00 74.50 92 GLY A O 1
ATOM 700 N N . CYS A 1 93 ? 2.916 9.931 10.186 1.00 71.00 93 CYS A N 1
ATOM 701 C CA . CYS A 1 93 ? 2.453 8.910 11.124 1.00 71.00 93 CYS A CA 1
ATOM 702 C C . CYS A 1 93 ? 3.630 8.086 11.681 1.00 71.00 93 CYS A C 1
ATOM 704 O O . CYS A 1 93 ? 4.480 7.635 10.911 1.00 71.00 93 CYS A O 1
ATOM 706 N N . PRO A 1 94 ? 3.682 7.864 13.008 1.00 70.88 94 PRO A N 1
ATOM 707 C CA . PRO A 1 94 ? 4.606 6.919 13.619 1.00 70.88 94 PRO A CA 1
ATOM 708 C C . PRO A 1 94 ? 4.492 5.493 13.088 1.00 70.88 94 PRO A C 1
ATOM 710 O O . PRO A 1 94 ? 3.441 5.083 12.603 1.00 70.88 94 PRO A O 1
ATOM 713 N N . PHE A 1 95 ? 5.530 4.686 13.312 1.00 75.56 95 PHE A N 1
ATOM 714 C CA . PHE A 1 95 ? 5.358 3.234 13.287 1.00 75.56 95 PHE A CA 1
ATOM 715 C C . PHE A 1 95 ? 4.575 2.750 14.508 1.00 75.56 95 PHE A C 1
ATOM 717 O O . PHE A 1 95 ? 4.535 3.424 15.538 1.00 75.56 95 PHE A O 1
ATOM 724 N N . ASN A 1 96 ? 4.017 1.540 14.401 1.00 72.69 96 ASN A N 1
ATOM 725 C CA . ASN A 1 96 ? 3.154 0.914 15.408 1.00 72.69 96 ASN A CA 1
ATOM 726 C C . ASN A 1 96 ? 3.581 1.091 16.876 1.00 72.69 96 ASN A C 1
ATOM 728 O O . ASN A 1 96 ? 2.705 1.410 17.674 1.00 72.69 96 ASN A O 1
ATOM 732 N N . PRO A 1 97 ? 4.867 0.966 17.267 1.00 73.12 97 PRO A N 1
ATOM 733 C CA . PRO A 1 97 ? 5.264 1.145 18.668 1.00 73.12 97 PRO A CA 1
ATOM 734 C C . PRO A 1 97 ? 4.959 2.534 19.250 1.00 73.12 97 PRO A C 1
ATOM 736 O O . PRO A 1 97 ? 4.838 2.679 20.461 1.00 73.12 97 PRO A O 1
ATOM 739 N N . CYS A 1 98 ? 4.841 3.551 18.396 1.00 74.50 98 CYS A N 1
ATOM 740 C CA . CYS A 1 98 ? 4.606 4.940 18.781 1.00 74.50 98 CYS A CA 1
ATOM 741 C C . CYS A 1 98 ? 3.246 5.462 18.291 1.00 74.50 98 CYS A C 1
ATOM 743 O O . CYS A 1 98 ? 2.975 6.662 18.369 1.00 74.50 98 CYS A O 1
ATOM 745 N N . LEU A 1 99 ? 2.387 4.588 17.756 1.00 73.94 99 LEU A N 1
ATOM 746 C CA . LEU A 1 99 ? 1.042 4.969 17.348 1.00 73.94 99 LEU A CA 1
ATOM 747 C C . LEU A 1 99 ? 0.111 5.061 18.555 1.00 73.94 99 LEU A C 1
ATOM 749 O O . LEU A 1 99 ? 0.091 4.202 19.431 1.00 73.94 99 LEU A O 1
ATOM 753 N N . THR A 1 100 ? -0.707 6.108 18.563 1.00 82.06 100 THR A N 1
ATOM 754 C CA . THR A 1 100 ? -1.832 6.248 19.487 1.00 82.06 100 THR A CA 1
ATOM 755 C C . THR A 1 100 ? -3.109 5.733 18.826 1.00 82.06 100 THR A C 1
ATOM 757 O O . THR A 1 100 ? -3.197 5.641 17.599 1.00 82.06 100 THR A O 1
ATOM 760 N N . GLU A 1 101 ? -4.146 5.450 19.617 1.00 85.50 101 GLU A N 1
ATOM 761 C CA . GLU A 1 101 ? -5.467 5.086 19.084 1.00 85.50 101 GLU A CA 1
ATOM 762 C C . GLU A 1 101 ? -6.021 6.162 18.132 1.00 85.50 101 GLU A C 1
ATOM 764 O O . GLU A 1 101 ? -6.594 5.850 17.088 1.00 85.50 101 GLU A O 1
ATOM 769 N N . PHE A 1 102 ? -5.792 7.440 18.453 1.00 84.06 102 PHE A N 1
ATOM 770 C CA . PHE A 1 102 ? -6.150 8.560 17.584 1.00 84.06 102 PHE A CA 1
ATOM 771 C C . PHE A 1 102 ? -5.429 8.481 16.233 1.00 84.06 102 PHE A C 1
ATOM 773 O O . PHE A 1 102 ? -6.064 8.630 15.189 1.00 84.06 102 PHE A O 1
ATOM 780 N N . ASN A 1 103 ? -4.127 8.176 16.234 1.00 79.56 103 ASN A N 1
ATOM 781 C CA . ASN A 1 103 ? -3.363 8.005 15.000 1.00 79.56 103 ASN A CA 1
ATOM 782 C C . ASN A 1 103 ? -3.898 6.822 14.180 1.00 79.56 103 ASN A C 1
ATOM 784 O O . ASN A 1 103 ? -4.069 6.962 12.973 1.00 79.56 103 ASN A O 1
ATOM 788 N N . HIS A 1 104 ? -4.237 5.696 14.818 1.00 84.50 104 HIS A N 1
ATOM 789 C CA . HIS A 1 104 ? -4.844 4.548 14.136 1.00 84.50 104 HIS A CA 1
ATOM 790 C C . HIS A 1 104 ? -6.160 4.906 13.438 1.00 84.50 104 HIS A C 1
ATOM 792 O O . HIS A 1 104 ? -6.299 4.633 12.247 1.00 84.50 104 HIS A O 1
ATOM 798 N N . LYS A 1 105 ? -7.087 5.573 14.137 1.00 88.06 105 LYS A N 1
ATOM 799 C CA . LYS A 1 105 ? -8.380 5.988 13.563 1.00 88.06 105 LYS A CA 1
ATOM 800 C C . LYS A 1 105 ? -8.216 6.995 12.425 1.00 88.06 105 LYS A C 1
ATOM 802 O O . LYS A 1 105 ? -8.907 6.906 11.413 1.00 88.06 105 LYS A O 1
ATOM 807 N N . ASN A 1 106 ? -7.285 7.940 12.561 1.00 87.06 106 ASN A N 1
ATOM 808 C CA . ASN A 1 106 ? -7.018 8.921 11.509 1.00 87.06 106 ASN A CA 1
ATOM 809 C C . ASN A 1 106 ? -6.395 8.286 10.267 1.00 87.06 106 ASN A C 1
ATOM 811 O O . ASN A 1 106 ? -6.796 8.615 9.153 1.00 87.06 106 ASN A O 1
ATOM 815 N N . MET A 1 107 ? -5.433 7.377 10.445 1.00 87.25 107 MET A N 1
ATOM 816 C CA . MET A 1 107 ? -4.843 6.631 9.333 1.00 87.25 107 MET A CA 1
ATOM 817 C C . MET A 1 107 ? -5.888 5.766 8.638 1.00 87.25 107 MET A C 1
ATOM 819 O O . MET A 1 107 ? -5.960 5.778 7.415 1.00 87.25 107 MET A O 1
ATOM 823 N N . GLU A 1 108 ? -6.713 5.053 9.406 1.00 89.94 108 GLU A N 1
ATOM 824 C CA . GLU A 1 108 ? -7.798 4.233 8.874 1.00 89.94 108 GLU A CA 1
ATOM 825 C C . GLU A 1 108 ? -8.748 5.076 8.020 1.00 89.94 108 GLU A C 1
ATOM 827 O O . GLU A 1 108 ? -8.964 4.753 6.853 1.00 89.94 108 GLU A O 1
ATOM 832 N N . LYS A 1 109 ? -9.241 6.199 8.554 1.00 89.69 109 LYS A N 1
ATOM 833 C CA . LYS A 1 109 ? -10.127 7.105 7.817 1.00 89.69 109 LYS A CA 1
ATOM 834 C C . LYS A 1 109 ? -9.469 7.643 6.546 1.00 89.69 109 LYS A C 1
ATOM 836 O O . LYS A 1 109 ? -10.057 7.563 5.476 1.00 89.69 109 LYS A O 1
ATOM 841 N N . ARG A 1 110 ? -8.228 8.130 6.642 1.00 88.44 110 ARG A N 1
ATOM 842 C CA . ARG A 1 110 ? -7.489 8.663 5.489 1.00 88.44 110 ARG A CA 1
ATOM 843 C C . ARG A 1 110 ? -7.304 7.608 4.398 1.00 88.44 110 ARG A C 1
ATOM 845 O O . ARG A 1 110 ? -7.450 7.922 3.223 1.00 88.44 110 ARG A O 1
ATOM 852 N N . MET A 1 111 ? -7.001 6.366 4.774 1.00 88.50 111 MET A N 1
ATOM 853 C CA . MET A 1 111 ? -6.873 5.269 3.816 1.00 88.50 111 MET A CA 1
ATOM 854 C C . MET A 1 111 ? -8.216 4.890 3.196 1.00 88.50 111 MET A C 1
ATOM 856 O O . MET A 1 111 ? -8.260 4.631 1.999 1.00 88.50 111 MET A O 1
ATOM 860 N N . GLN A 1 112 ? -9.307 4.888 3.966 1.00 89.56 112 GLN A N 1
ATOM 861 C CA . GLN A 1 112 ? -10.647 4.675 3.415 1.00 89.56 112 GLN A CA 1
ATOM 862 C C . GLN A 1 112 ? -11.005 5.757 2.392 1.00 89.56 112 GLN A C 1
ATOM 864 O O . GLN A 1 112 ? -11.453 5.421 1.301 1.00 89.56 112 GLN A O 1
ATOM 869 N N . ASP A 1 113 ? -10.763 7.031 2.710 1.00 88.81 113 ASP A N 1
ATOM 870 C CA . ASP A 1 113 ? -11.048 8.152 1.809 1.00 88.81 113 ASP A CA 1
ATOM 871 C C . ASP A 1 113 ? -10.259 8.027 0.492 1.00 88.81 113 ASP A C 1
ATOM 873 O O . ASP A 1 113 ? -10.828 8.182 -0.586 1.00 88.81 113 ASP A O 1
ATOM 877 N N . ILE A 1 114 ? -8.968 7.674 0.568 1.00 87.50 114 ILE A N 1
ATOM 878 C CA . ILE A 1 114 ? -8.117 7.466 -0.616 1.00 87.50 114 ILE A CA 1
ATOM 879 C C . ILE A 1 114 ? -8.603 6.269 -1.441 1.00 87.50 114 ILE A C 1
ATOM 881 O O . ILE A 1 114 ? -8.788 6.400 -2.646 1.00 87.50 114 ILE A O 1
ATOM 885 N N . LEU A 1 115 ? -8.826 5.111 -0.810 1.00 87.56 115 LEU A N 1
ATOM 886 C CA . LEU A 1 115 ? -9.202 3.880 -1.516 1.00 87.56 115 LEU A CA 1
ATOM 887 C C . LEU A 1 115 ? -10.600 3.967 -2.138 1.00 87.56 115 LEU A C 1
ATOM 889 O O . LEU A 1 115 ? -10.819 3.448 -3.228 1.00 87.56 115 LEU A O 1
ATOM 893 N N . ASN A 1 116 ? -11.537 4.650 -1.478 1.00 87.56 116 ASN A N 1
ATOM 894 C CA . ASN A 1 116 ? -12.873 4.894 -2.023 1.00 87.56 116 ASN A CA 1
ATOM 895 C C . ASN A 1 116 ? -12.870 5.969 -3.122 1.00 87.56 116 ASN A C 1
ATOM 897 O O . ASN A 1 116 ? -13.798 6.021 -3.925 1.00 87.56 116 ASN A O 1
ATOM 901 N N . GLY A 1 117 ? -11.850 6.832 -3.145 1.00 86.19 117 GLY A N 1
ATOM 902 C CA . GLY A 1 117 ? -11.663 7.873 -4.153 1.00 86.19 117 GLY A CA 1
ATOM 903 C C . GLY A 1 117 ? -11.001 7.394 -5.446 1.00 86.19 117 GLY A C 1
ATOM 904 O O . GLY A 1 117 ? -10.837 8.204 -6.355 1.00 86.19 117 GLY A O 1
ATOM 905 N N . ILE A 1 118 ? -10.618 6.115 -5.547 1.00 87.56 118 ILE A N 1
ATOM 906 C CA . ILE A 1 118 ? -9.999 5.562 -6.756 1.00 87.56 118 ILE A CA 1
ATOM 907 C C . ILE A 1 118 ? -11.026 5.581 -7.907 1.00 87.56 118 ILE A C 1
ATOM 909 O O . ILE A 1 118 ? -12.092 4.969 -7.780 1.00 87.56 118 ILE A O 1
ATOM 913 N N . PRO A 1 119 ? -10.736 6.278 -9.025 1.00 82.25 119 PRO A N 1
ATOM 914 C CA . PRO A 1 119 ? -11.686 6.428 -10.128 1.00 82.25 119 PRO A CA 1
ATOM 915 C C . PRO A 1 119 ? -11.808 5.164 -10.988 1.00 82.25 119 PRO A C 1
ATOM 917 O O . PRO A 1 119 ? -12.822 4.985 -11.658 1.00 82.25 119 PRO A O 1
ATOM 920 N N . ASP A 1 120 ? -10.791 4.302 -10.979 1.00 85.75 120 ASP A N 1
ATOM 921 C CA . ASP A 1 120 ? -10.768 3.065 -11.753 1.00 85.75 120 ASP A CA 1
ATOM 922 C C . ASP A 1 120 ? -11.725 2.021 -11.153 1.00 85.75 120 ASP A C 1
ATOM 924 O O . ASP A 1 120 ? -11.537 1.556 -10.027 1.00 85.75 120 ASP A O 1
ATOM 928 N N . GLU A 1 121 ? -12.755 1.652 -11.919 1.00 83.94 121 GLU A N 1
ATOM 929 C CA . GLU A 1 121 ? -13.774 0.679 -11.518 1.00 83.94 121 GLU A CA 1
ATOM 930 C C . GLU A 1 121 ? -13.190 -0.716 -11.245 1.00 83.94 121 GLU A C 1
ATOM 932 O O . GLU A 1 121 ? -13.710 -1.415 -10.377 1.00 83.94 121 GLU A O 1
ATOM 937 N N . GLU A 1 122 ? -12.108 -1.124 -11.923 1.00 81.44 122 GLU A N 1
ATOM 938 C CA . GLU A 1 122 ? -11.478 -2.435 -11.683 1.00 81.44 122 GLU A CA 1
ATOM 939 C C . GLU A 1 122 ? -10.762 -2.491 -10.325 1.00 81.44 122 GLU A C 1
ATOM 941 O O . GLU A 1 122 ? -10.637 -3.558 -9.722 1.00 81.44 122 GLU A O 1
ATOM 946 N N . MET A 1 123 ? -10.331 -1.333 -9.817 1.00 82.12 123 MET A N 1
ATOM 947 C CA . MET A 1 123 ? -9.623 -1.192 -8.542 1.00 82.12 123 MET A CA 1
ATOM 948 C C . MET A 1 123 ? -10.559 -0.909 -7.367 1.00 82.12 123 MET A C 1
ATOM 950 O O . MET A 1 123 ? -10.113 -0.859 -6.214 1.00 82.12 123 MET A O 1
ATOM 954 N N . LYS A 1 124 ? -11.860 -0.727 -7.623 1.00 85.62 124 LYS A N 1
ATOM 955 C CA . LYS A 1 124 ? -12.828 -0.494 -6.556 1.00 85.62 124 LYS A CA 1
ATOM 956 C C . LYS A 1 124 ? -12.973 -1.731 -5.689 1.00 85.62 124 LYS A C 1
ATOM 958 O O . LYS A 1 124 ? -13.300 -2.827 -6.138 1.00 85.62 124 LYS A O 1
ATOM 963 N N . GLY A 1 125 ? -12.769 -1.519 -4.398 1.00 85.81 125 GLY A N 1
ATOM 964 C CA . GLY A 1 125 ? -12.877 -2.549 -3.384 1.00 85.81 125 GLY A CA 1
ATOM 965 C C . GLY A 1 125 ? -13.889 -2.195 -2.310 1.00 85.81 125 GLY A C 1
ATOM 966 O O . GLY A 1 125 ? -14.493 -1.124 -2.289 1.00 85.81 125 GLY A O 1
ATOM 967 N N . LYS A 1 126 ? -14.039 -3.119 -1.365 1.00 86.62 126 LYS A N 1
ATOM 968 C CA . LYS A 1 126 ? -14.767 -2.882 -0.125 1.00 86.62 126 LYS A CA 1
ATOM 969 C C . LYS A 1 126 ? -13.788 -2.917 1.036 1.00 86.62 126 LYS A C 1
ATOM 971 O O . LYS A 1 126 ? -13.063 -3.894 1.211 1.00 86.62 126 LYS A O 1
ATOM 976 N N . TYR A 1 127 ? -13.798 -1.861 1.841 1.00 88.25 127 TYR A N 1
ATOM 977 C CA . TYR A 1 127 ? -13.078 -1.850 3.104 1.00 88.25 127 TYR A CA 1
ATOM 978 C C . TYR A 1 127 ? -13.811 -2.716 4.137 1.00 88.25 127 TYR A C 1
ATOM 980 O O . TYR A 1 127 ? -15.016 -2.564 4.348 1.00 88.25 127 TYR A O 1
ATOM 988 N N . TYR A 1 128 ? -13.077 -3.621 4.783 1.00 88.19 128 TYR A N 1
ATOM 989 C CA . TYR A 1 128 ? -13.589 -4.483 5.845 1.00 88.19 128 TYR A CA 1
ATOM 990 C C . TYR A 1 128 ? -12.866 -4.146 7.157 1.00 88.19 128 TYR A C 1
ATOM 992 O O . TYR A 1 128 ? -11.724 -4.580 7.334 1.00 88.19 128 TYR A O 1
ATOM 1000 N N . PRO A 1 129 ? -13.487 -3.379 8.075 1.00 89.06 129 PRO A N 1
ATOM 1001 C CA . PRO A 1 129 ? -12.871 -3.068 9.360 1.00 89.06 129 PRO A CA 1
ATOM 1002 C C . PRO A 1 129 ? -12.667 -4.353 10.164 1.00 89.06 129 PRO A C 1
ATOM 1004 O O . PRO A 1 129 ? -13.560 -5.195 10.228 1.00 89.06 129 PRO A O 1
ATOM 1007 N N . LEU A 1 130 ? -11.500 -4.499 10.798 1.00 86.75 130 LEU A N 1
ATOM 1008 C CA . LEU A 1 130 ? -11.236 -5.626 11.703 1.00 86.75 130 LEU A CA 1
ATOM 1009 C C . LEU A 1 130 ? -12.089 -5.530 12.974 1.00 86.75 130 LEU A C 1
ATOM 1011 O O . LEU A 1 130 ? -12.569 -6.542 13.485 1.00 86.75 130 LEU A O 1
ATOM 1015 N N . THR A 1 131 ? -12.312 -4.311 13.466 1.00 86.81 131 THR A N 1
ATOM 1016 C CA . THR A 1 131 ? -13.189 -4.052 14.609 1.00 86.81 131 THR A CA 1
ATOM 1017 C C . THR A 1 131 ? -14.628 -4.407 14.247 1.00 86.81 131 THR A C 1
ATOM 1019 O O . THR A 1 131 ? -15.217 -3.803 13.354 1.00 86.81 131 THR A O 1
ATOM 1022 N N . GLY A 1 132 ? -15.206 -5.382 14.949 1.00 85.50 132 GLY A N 1
ATOM 1023 C CA . GLY A 1 132 ? -16.579 -5.834 14.703 1.00 85.50 132 GLY A CA 1
ATOM 1024 C C . GLY A 1 132 ? -16.744 -6.761 13.492 1.00 85.50 132 GLY A C 1
ATOM 1025 O O . GLY A 1 132 ? -17.878 -7.062 13.120 1.00 85.50 132 GLY A O 1
ATOM 1026 N N . MET A 1 133 ? -15.650 -7.242 12.884 1.00 90.44 133 MET A N 1
ATOM 1027 C CA . MET A 1 133 ? -15.722 -8.247 11.819 1.00 90.44 133 MET A CA 1
ATOM 1028 C C . MET A 1 133 ? -16.278 -9.566 12.363 1.00 90.44 133 MET A C 1
ATOM 1030 O O . MET A 1 133 ? -15.774 -10.100 13.350 1.00 90.44 133 MET A O 1
ATOM 1034 N N . ASN A 1 134 ? -17.297 -10.119 11.702 1.00 90.12 134 ASN A N 1
ATOM 1035 C CA . ASN A 1 134 ? -17.818 -11.433 12.069 1.00 90.12 134 ASN A CA 1
ATOM 1036 C C . ASN A 1 134 ? -16.866 -12.560 11.616 1.00 90.12 134 ASN A C 1
ATOM 1038 O O . ASN A 1 134 ? -16.146 -12.437 10.622 1.00 90.12 134 ASN A O 1
ATOM 1042 N N . GLU A 1 135 ? -16.878 -13.681 12.340 1.00 89.44 135 GLU A N 1
ATOM 1043 C CA . GLU A 1 135 ? -15.977 -14.809 12.061 1.00 89.44 135 GLU A CA 1
ATOM 1044 C C . GLU A 1 135 ? -16.205 -15.407 10.665 1.00 89.44 135 GLU A C 1
ATOM 1046 O O . GLU A 1 135 ? -15.250 -15.781 9.998 1.00 89.44 135 GLU A O 1
ATOM 1051 N N . GLN A 1 136 ? -17.441 -15.394 10.155 1.00 90.25 136 GLN A N 1
ATOM 1052 C CA . GLN A 1 136 ? -17.754 -15.869 8.800 1.00 90.25 136 GLN A CA 1
ATOM 1053 C C . GLN A 1 136 ? -16.989 -15.086 7.722 1.00 90.25 136 GLN A C 1
ATOM 1055 O O . GLN A 1 136 ? -16.371 -15.681 6.840 1.00 90.25 136 GLN A O 1
ATOM 1060 N N . THR A 1 137 ? -16.985 -13.753 7.813 1.00 87.75 137 THR A N 1
ATOM 1061 C CA . THR A 1 137 ? -16.260 -12.875 6.881 1.00 87.75 137 THR A CA 1
ATOM 1062 C C . THR A 1 137 ? -14.759 -13.077 7.023 1.00 87.75 137 THR A C 1
ATOM 1064 O O . THR A 1 137 ? -14.053 -13.196 6.025 1.00 87.75 137 THR A O 1
ATOM 1067 N N . LYS A 1 138 ? -14.264 -13.178 8.259 1.00 87.06 138 LYS A N 1
ATOM 1068 C CA . LYS A 1 138 ? -12.846 -13.416 8.538 1.00 87.06 138 LYS A CA 1
ATOM 1069 C C . LYS A 1 138 ? -12.362 -14.740 7.941 1.00 87.06 138 LYS A C 1
ATOM 1071 O O . LYS A 1 138 ? -11.345 -14.754 7.252 1.00 87.06 138 LYS A O 1
ATOM 1076 N N . THR A 1 139 ? -13.096 -15.835 8.145 1.00 88.12 139 THR A N 1
ATOM 1077 C CA . THR A 1 139 ? -12.767 -17.147 7.567 1.00 88.12 139 THR A CA 1
ATOM 1078 C C . THR A 1 139 ? -12.815 -17.113 6.043 1.00 88.12 139 THR A C 1
ATOM 1080 O O . THR A 1 139 ? -11.899 -17.626 5.403 1.00 88.12 139 THR A O 1
ATOM 1083 N N . ALA A 1 140 ? -13.827 -16.469 5.457 1.00 88.19 140 ALA A N 1
ATOM 1084 C CA . ALA A 1 140 ? -13.924 -16.320 4.008 1.00 88.19 140 ALA A CA 1
ATOM 1085 C C . ALA A 1 140 ? -12.715 -15.564 3.426 1.00 88.19 140 ALA A C 1
ATOM 1087 O O . ALA A 1 140 ? -12.130 -16.013 2.442 1.00 88.19 140 ALA A O 1
ATOM 1088 N N . LEU A 1 141 ? -12.292 -14.463 4.060 1.00 87.06 141 LEU A N 1
ATOM 1089 C CA . LEU A 1 141 ? -11.131 -13.679 3.626 1.00 87.06 141 LEU A CA 1
ATOM 1090 C C . LEU A 1 141 ? -9.819 -14.462 3.762 1.00 87.06 141 LEU A C 1
ATOM 1092 O O . LEU A 1 141 ? -9.013 -14.459 2.836 1.00 87.06 141 LEU A O 1
ATOM 1096 N N . ILE A 1 142 ? -9.614 -15.173 4.875 1.00 85.56 142 ILE A N 1
ATOM 1097 C CA . ILE A 1 142 ? -8.422 -16.014 5.075 1.00 85.56 142 ILE A CA 1
ATOM 1098 C C . ILE A 1 142 ? -8.369 -17.119 4.014 1.00 85.56 142 ILE A C 1
ATOM 1100 O O . ILE A 1 142 ? -7.340 -17.298 3.367 1.00 85.56 142 ILE A O 1
ATOM 1104 N N . SER A 1 143 ? -9.482 -17.817 3.782 1.00 80.62 143 SER A N 1
ATOM 1105 C CA . SER A 1 143 ? -9.551 -18.900 2.794 1.00 80.62 143 SER A CA 1
ATOM 1106 C C . SER A 1 143 ? -9.372 -18.418 1.352 1.00 80.62 143 SER A C 1
ATOM 1108 O O . SER A 1 143 ? -8.922 -19.189 0.508 1.00 80.62 143 SER A O 1
ATOM 1110 N N . ALA A 1 144 ? -9.743 -17.175 1.045 1.00 75.75 144 ALA A N 1
ATOM 1111 C CA . ALA A 1 144 ? -9.542 -16.599 -0.280 1.00 75.75 144 ALA A CA 1
ATOM 1112 C C . ALA A 1 144 ? -8.079 -16.189 -0.530 1.00 75.75 144 ALA A C 1
ATOM 1114 O O . ALA A 1 144 ? -7.623 -16.243 -1.669 1.00 75.75 144 ALA A O 1
ATOM 1115 N N . LEU A 1 145 ? -7.352 -15.784 0.520 1.00 66.50 145 LEU A N 1
ATOM 1116 C CA . LEU A 1 145 ? -5.960 -15.324 0.440 1.00 66.50 145 LEU A CA 1
ATOM 1117 C C . LEU A 1 145 ? -4.922 -16.452 0.513 1.00 66.50 145 LEU A C 1
ATOM 1119 O O . LEU A 1 145 ? -3.844 -16.305 -0.059 1.00 66.50 145 LEU A O 1
ATOM 1123 N N . PHE A 1 146 ? -5.226 -17.543 1.216 1.00 56.00 146 PHE A N 1
ATOM 1124 C CA . PHE A 1 146 ? -4.352 -18.708 1.357 1.00 56.00 146 PHE A CA 1
ATOM 1125 C C . PHE A 1 146 ? -4.979 -19.901 0.629 1.00 56.00 146 PHE A C 1
ATOM 1127 O O . PHE A 1 146 ? -5.736 -20.669 1.225 1.00 56.00 146 PHE A O 1
ATOM 1134 N N . ARG A 1 147 ? -4.691 -20.018 -0.669 1.00 50.59 147 ARG A N 1
ATOM 1135 C CA . ARG A 1 147 ? -4.881 -21.257 -1.432 1.00 50.59 147 ARG A CA 1
ATOM 1136 C C . ARG A 1 147 ? -3.550 -21.966 -1.605 1.00 50.59 147 ARG A C 1
ATOM 1138 O O . ARG A 1 147 ? -2.543 -21.248 -1.792 1.00 50.59 147 ARG A O 1
#

pLDDT: mean 71.26, std 17.5, range [34.81, 92.69]